Protein AF-A0A916ZDV4-F1 (afdb_monomer)

Mean predicted aligned error: 3.95 Å

Foldseek 3Di:
DCVVVVVVPDDPVQQQDDDPRHGVVVVVVVVVVVVVVVVVVVQVVCVVVVNHDD

Solvent-accessible surface area (backbone atoms only — not comparable to full-atom values): 3233 Å² total; per-residue (Å²): 136,63,66,68,63,57,58,72,72,49,50,78,69,60,31,62,41,71,55,97,90,39,31,42,49,53,55,55,48,53,52,51,52,53,53,52,53,52,48,52,53,52,51,52,52,26,53,78,67,67,73,41,89,128

pLDDT: mean 93.88, std 7.87, range [53.59, 98.5]

InterPro domains:
  IPR034660 DinB/YfiT-like putative metalloenzymes [G3DSA:1.20.120.450] (2-50)
  IPR034660 DinB/YfiT-like putative metalloenzymes [SSF109854] (4-53)

Sequence (54 aa):
MRIREKLITMSDQDLQNELDGITIYQWVSDLVYHAVYHTGQIIFIRKLQGSWPA

Radius of gyration: 16.07 Å; Cα contacts (8 Å, |Δi|>4): 19; chains: 1; bounding box: 34×22×41 Å

Organism: NCBI:txid1652958

Structure (mmCIF, N/CA/C/O backbone):
data_AF-A0A916ZDV4-F1
#
_entry.id   AF-A0A916ZDV4-F1
#
loop_
_atom_site.group_PDB
_atom_site.id
_atom_site.type_symbol
_atom_site.label_atom_id
_atom_site.label_alt_id
_atom_site.label_comp_id
_atom_site.label_asym_id
_atom_site.label_entity_id
_atom_site.label_seq_id
_atom_site.pdbx_PDB_ins_code
_atom_site.Cartn_x
_atom_site.Cartn_y
_atom_site.Cartn_z
_atom_site.occupancy
_atom_site.B_iso_or_equiv
_atom_site.auth_seq_id
_atom_site.auth_comp_id
_atom_site.auth_asym_id
_atom_site.auth_atom_id
_atom_site.pdbx_PDB_model_num
ATOM 1 N N . MET A 1 1 ? -15.827 12.540 -3.753 1.00 53.59 1 MET A N 1
ATOM 2 C CA . MET A 1 1 ? -15.625 11.551 -2.671 1.00 53.59 1 MET A CA 1
ATOM 3 C C . MET A 1 1 ? -14.187 11.688 -2.170 1.00 53.59 1 MET A C 1
ATOM 5 O O . MET A 1 1 ? -13.279 11.592 -2.983 1.00 53.59 1 MET A O 1
ATOM 9 N N . ARG A 1 2 ? -13.964 12.024 -0.891 1.00 81.31 2 ARG A N 1
ATOM 10 C CA . ARG A 1 2 ? -12.639 12.348 -0.314 1.00 81.31 2 ARG A CA 1
ATOM 11 C C . ARG A 1 2 ? -12.190 11.243 0.658 1.00 81.31 2 ARG A C 1
ATOM 13 O O . ARG A 1 2 ? -12.102 11.465 1.859 1.00 81.31 2 ARG A O 1
ATOM 20 N N . ILE A 1 3 ? -11.939 10.034 0.142 1.00 86.19 3 ILE A N 1
ATOM 21 C CA . ILE A 1 3 ? -11.583 8.857 0.968 1.00 86.19 3 ILE A CA 1
ATOM 22 C C . ILE A 1 3 ? -10.362 9.118 1.860 1.00 86.19 3 ILE A C 1
ATOM 24 O O . ILE A 1 3 ? -10.364 8.764 3.033 1.00 86.19 3 ILE A O 1
ATOM 28 N N . ARG A 1 4 ? -9.374 9.857 1.339 1.00 89.75 4 ARG A N 1
ATOM 29 C CA . ARG A 1 4 ? -8.196 10.298 2.091 1.00 89.75 4 ARG A CA 1
ATOM 30 C C . ARG A 1 4 ? -8.564 11.115 3.330 1.00 89.75 4 ARG A C 1
ATOM 32 O O . ARG A 1 4 ? -8.011 10.875 4.392 1.00 89.75 4 ARG A O 1
ATOM 39 N N . GLU A 1 5 ? -9.472 12.079 3.199 1.00 93.44 5 GLU A N 1
ATOM 40 C CA . GLU A 1 5 ? -9.873 12.929 4.329 1.00 93.44 5 GLU A CA 1
ATOM 41 C C . GLU A 1 5 ? -10.594 12.110 5.397 1.00 93.44 5 GLU A C 1
ATOM 43 O O . GLU A 1 5 ? -10.323 12.284 6.578 1.00 93.44 5 GLU A O 1
ATOM 48 N N . LYS A 1 6 ? -11.435 11.155 4.982 1.00 91.69 6 LYS A N 1
ATOM 49 C CA . LYS A 1 6 ? -12.125 10.255 5.908 1.00 91.69 6 LYS A CA 1
ATOM 50 C C . LYS A 1 6 ? -11.143 9.367 6.683 1.00 91.69 6 LYS A C 1
ATOM 52 O O . LYS A 1 6 ? -11.267 9.281 7.900 1.00 91.69 6 LYS A O 1
ATOM 57 N N . LEU A 1 7 ? -10.165 8.770 5.997 1.00 91.38 7 LEU A N 1
ATOM 58 C CA . LEU A 1 7 ? -9.142 7.916 6.614 1.00 91.38 7 LEU A CA 1
ATOM 59 C C . LEU A 1 7 ? -8.251 8.687 7.597 1.00 91.38 7 LEU A C 1
ATOM 61 O O . LEU A 1 7 ? -7.942 8.170 8.659 1.00 91.38 7 LEU A O 1
ATOM 65 N N . ILE A 1 8 ? -7.879 9.933 7.283 1.00 94.25 8 ILE A N 1
ATOM 66 C CA . ILE A 1 8 ? -7.044 10.766 8.172 1.00 94.25 8 ILE A CA 1
ATOM 67 C C . ILE A 1 8 ? -7.748 11.077 9.498 1.00 94.25 8 ILE A C 1
ATOM 69 O O . ILE A 1 8 ? -7.090 11.247 10.518 1.00 94.25 8 ILE A O 1
ATOM 73 N N . THR A 1 9 ? -9.076 11.183 9.486 1.00 95.56 9 THR A N 1
ATOM 74 C CA . THR A 1 9 ? -9.859 11.493 10.691 1.00 95.56 9 THR A CA 1
ATOM 75 C C . THR A 1 9 ? -10.230 10.272 11.532 1.00 95.56 9 THR A C 1
ATOM 77 O O . THR A 1 9 ? -10.826 10.447 12.590 1.00 95.56 9 THR A O 1
ATOM 80 N N . MET A 1 10 ? -9.938 9.054 11.066 1.00 95.69 10 MET A N 1
ATOM 81 C CA . MET A 1 10 ? -10.238 7.826 11.805 1.00 95.69 10 MET A CA 1
ATOM 82 C C . MET A 1 10 ? -9.212 7.599 12.915 1.00 95.69 10 MET A C 1
ATOM 84 O O . MET A 1 10 ? -8.013 7.775 12.709 1.00 95.69 10 MET A O 1
ATOM 88 N N . SER A 1 11 ? -9.691 7.182 14.083 1.00 97.12 11 SER A N 1
ATOM 89 C CA . SER A 1 11 ? -8.845 6.647 15.148 1.00 97.12 11 SER A CA 1
ATOM 90 C C . SER A 1 11 ? -8.464 5.186 14.880 1.00 97.12 11 SER A C 1
ATOM 92 O O . SER A 1 11 ? -9.103 4.498 14.081 1.00 97.12 11 SER A O 1
ATOM 94 N N . ASP A 1 12 ? -7.473 4.671 15.611 1.00 95.00 12 ASP A N 1
ATOM 95 C CA . ASP A 1 12 ? -7.099 3.249 15.548 1.00 95.00 12 ASP A CA 1
ATOM 96 C C . ASP A 1 12 ? -8.259 2.319 15.915 1.00 95.00 12 ASP A C 1
ATOM 98 O O . ASP A 1 12 ? -8.356 1.210 15.392 1.00 95.00 12 ASP A O 1
ATOM 102 N N . GLN A 1 13 ? -9.163 2.773 16.786 1.00 96.81 13 GLN A N 1
ATOM 103 C CA . GLN A 1 13 ? -10.349 2.012 1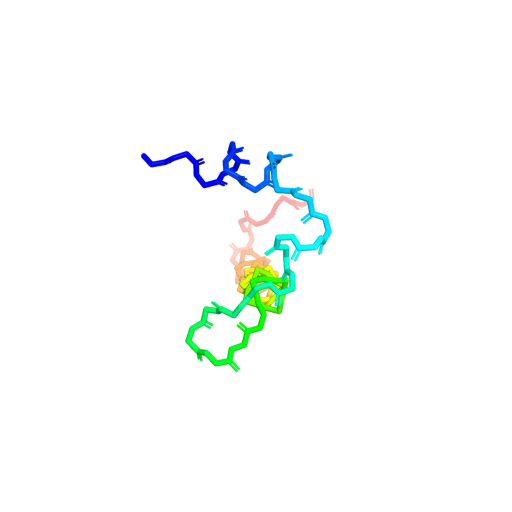7.153 1.00 96.81 13 GLN A CA 1
ATOM 104 C C . GLN A 1 13 ? -11.404 2.031 16.046 1.00 96.81 13 GLN A C 1
ATOM 106 O O . GLN A 1 13 ? -12.026 1.003 15.788 1.00 96.81 13 GLN A O 1
ATOM 111 N N . ASP A 1 14 ? -11.549 3.148 15.326 1.00 96.38 14 ASP A N 1
ATOM 112 C CA . ASP A 1 14 ? -12.414 3.199 14.143 1.00 96.38 14 ASP A CA 1
ATOM 113 C C . ASP A 1 14 ? -11.943 2.223 13.061 1.00 96.38 14 ASP A C 1
ATOM 115 O O . ASP A 1 14 ? -12.768 1.617 12.379 1.00 96.38 14 ASP A O 1
ATOM 119 N N . LEU A 1 15 ? -10.625 2.039 12.929 1.00 95.94 15 LEU A N 1
ATOM 120 C CA . LEU A 1 15 ? -10.018 1.092 11.994 1.00 95.94 15 LEU A CA 1
ATOM 121 C 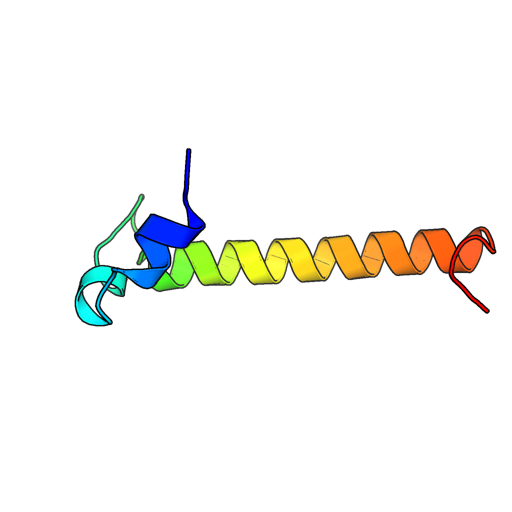C . LEU A 1 15 ? -10.310 -0.380 12.333 1.00 95.94 15 LEU A C 1
ATOM 123 O O . LEU A 1 15 ? -10.218 -1.223 11.439 1.00 95.94 15 LEU A O 1
ATOM 127 N N . GLN A 1 16 ? -10.682 -0.690 13.582 1.00 97.50 16 GLN A N 1
ATOM 128 C CA . GLN A 1 16 ? -11.098 -2.037 13.995 1.00 97.50 16 GLN A CA 1
ATOM 129 C C . GLN A 1 16 ? -12.562 -2.347 13.665 1.00 97.50 16 GLN A C 1
ATOM 131 O O . GLN A 1 16 ? -12.957 -3.507 13.745 1.00 97.50 16 GLN A O 1
ATOM 136 N N . ASN A 1 17 ? -13.371 -1.348 13.291 1.00 96.81 17 ASN A N 1
ATOM 137 C CA . ASN A 1 17 ? -14.743 -1.604 12.858 1.00 96.81 17 ASN A CA 1
ATOM 138 C C . ASN A 1 17 ? -14.753 -2.478 11.599 1.00 96.81 17 ASN A C 1
ATOM 140 O O . ASN A 1 17 ? -13.855 -2.388 10.758 1.00 96.81 17 ASN A O 1
ATOM 144 N N . GLU A 1 18 ? -15.789 -3.299 11.460 1.00 96.06 18 GLU A N 1
ATOM 145 C CA . GLU A 1 18 ? -15.932 -4.199 10.322 1.00 96.06 18 GLU A CA 1
ATOM 146 C C . GLU A 1 18 ? -16.597 -3.515 9.122 1.00 96.06 18 GLU A C 1
ATOM 148 O O . GLU A 1 18 ? -17.555 -2.749 9.249 1.00 96.06 18 GLU A O 1
ATOM 153 N N . LEU A 1 19 ? -16.091 -3.847 7.940 1.00 90.06 19 LEU A N 1
ATOM 154 C CA . LEU A 1 19 ? -16.680 -3.603 6.635 1.00 90.06 19 LEU A CA 1
ATOM 155 C C . LEU A 1 19 ? -16.681 -4.945 5.895 1.00 90.06 19 LEU A C 1
ATOM 157 O O . LEU A 1 19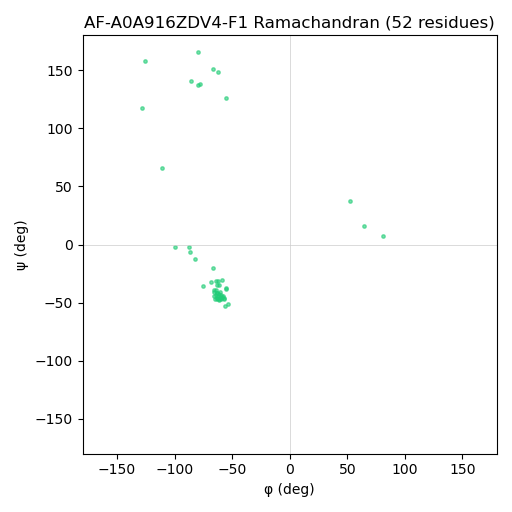 ? -15.622 -5.523 5.664 1.00 90.0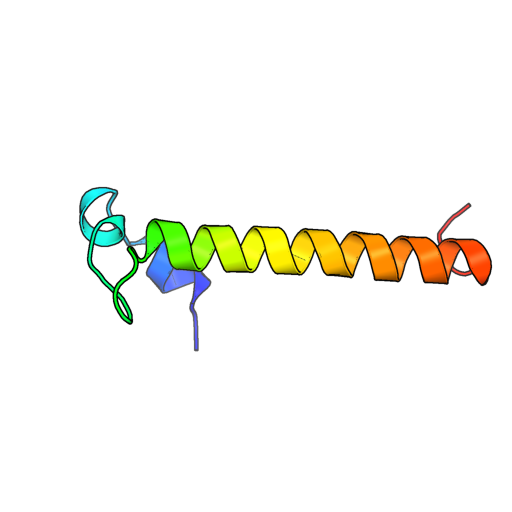6 19 LEU A O 1
ATOM 161 N N . ASP A 1 20 ? -17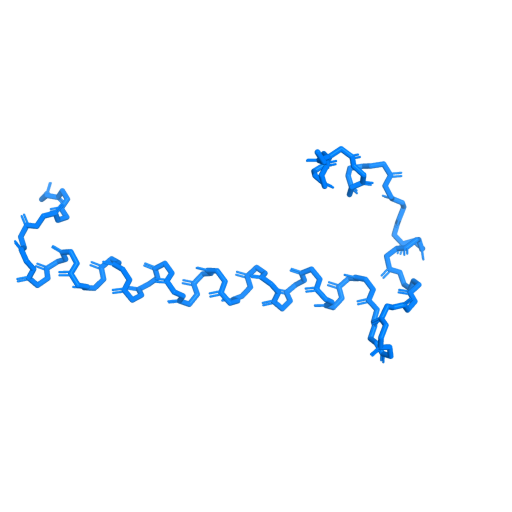.864 -5.460 5.561 1.00 90.06 20 ASP A N 1
ATOM 162 C CA . ASP A 1 20 ? -18.037 -6.738 4.852 1.00 90.06 20 ASP A CA 1
ATOM 163 C C . ASP A 1 20 ? -17.309 -7.936 5.504 1.00 90.06 20 ASP A C 1
ATOM 165 O O . ASP A 1 20 ? -16.785 -8.820 4.828 1.00 90.06 20 ASP A O 1
ATOM 169 N N . GLY A 1 21 ? -17.291 -7.979 6.841 1.00 93.69 21 GLY A N 1
ATOM 170 C CA . GLY A 1 21 ? -16.729 -9.091 7.616 1.00 93.69 21 GLY A CA 1
ATOM 171 C C . GLY A 1 21 ? -15.205 -9.070 7.787 1.00 93.69 21 GLY A C 1
ATOM 172 O O . GLY A 1 21 ? -14.650 -10.028 8.320 1.00 93.69 21 GLY A O 1
ATOM 173 N N . ILE A 1 22 ? -14.527 -7.997 7.367 1.00 96.50 22 ILE A N 1
ATOM 174 C CA . ILE A 1 22 ? -13.120 -7.719 7.697 1.00 96.50 22 ILE A CA 1
ATOM 175 C C . ILE A 1 22 ? -12.986 -6.329 8.314 1.00 96.50 22 ILE A C 1
ATOM 177 O O . ILE A 1 22 ? -13.840 -5.470 8.114 1.00 96.50 22 ILE A O 1
ATOM 181 N N . THR A 1 23 ? -11.915 -6.070 9.063 1.00 97.75 23 THR A N 1
ATOM 182 C CA . THR A 1 23 ? -11.704 -4.730 9.628 1.00 97.75 23 THR A CA 1
ATOM 183 C C . THR A 1 23 ? -11.432 -3.711 8.522 1.00 97.75 23 THR A C 1
ATOM 185 O O . THR A 1 23 ? -10.845 -4.035 7.486 1.00 97.75 23 THR A O 1
ATOM 188 N N . ILE A 1 24 ? -11.803 -2.449 8.745 1.00 95.75 24 ILE A N 1
ATOM 189 C CA . ILE A 1 24 ? -11.450 -1.349 7.834 1.00 95.75 24 ILE A CA 1
ATOM 190 C C . ILE A 1 24 ? -9.930 -1.294 7.637 1.00 95.75 24 ILE A C 1
ATOM 192 O O . ILE A 1 24 ? -9.464 -1.076 6.517 1.00 95.75 24 ILE A O 1
ATOM 196 N N . TYR A 1 25 ? -9.152 -1.545 8.696 1.00 95.75 25 TYR A N 1
ATOM 197 C CA . TYR A 1 25 ? -7.699 -1.681 8.606 1.00 95.75 25 TYR A CA 1
ATOM 198 C C . TYR A 1 25 ? -7.278 -2.725 7.567 1.00 95.75 25 TYR A C 1
ATOM 200 O O . TYR A 1 25 ? -6.451 -2.437 6.697 1.00 95.75 25 TYR A O 1
ATOM 208 N N . GLN A 1 26 ? -7.849 -3.927 7.646 1.00 96.88 26 GLN A N 1
ATOM 209 C CA . GLN A 1 26 ? -7.520 -5.020 6.741 1.00 96.88 26 GLN A CA 1
ATOM 210 C C . GLN A 1 26 ? -7.941 -4.691 5.309 1.00 96.88 26 GLN A C 1
ATOM 212 O O . GLN A 1 26 ? -7.128 -4.808 4.399 1.00 96.88 26 GLN A O 1
ATOM 217 N N . TRP A 1 27 ? -9.147 -4.153 5.121 1.00 95.88 27 TRP A N 1
ATOM 218 C CA . TRP A 1 27 ? -9.638 -3.737 3.808 1.00 95.88 27 TRP A CA 1
ATOM 219 C C . TRP A 1 27 ? -8.720 -2.703 3.133 1.00 95.88 27 TRP A C 1
ATOM 221 O O . TRP A 1 27 ? -8.360 -2.845 1.962 1.00 95.88 27 TRP A O 1
ATOM 231 N N . VAL A 1 28 ? -8.291 -1.668 3.870 1.00 94.62 28 VAL A N 1
ATOM 232 C CA . VAL A 1 28 ? -7.368 -0.644 3.345 1.00 94.62 28 VAL A CA 1
ATOM 233 C C . VAL A 1 28 ? -6.000 -1.251 3.041 1.00 94.62 28 VAL A C 1
ATOM 235 O O . VAL A 1 28 ? -5.405 -0.930 2.011 1.00 94.62 28 VAL A O 1
ATOM 238 N N . S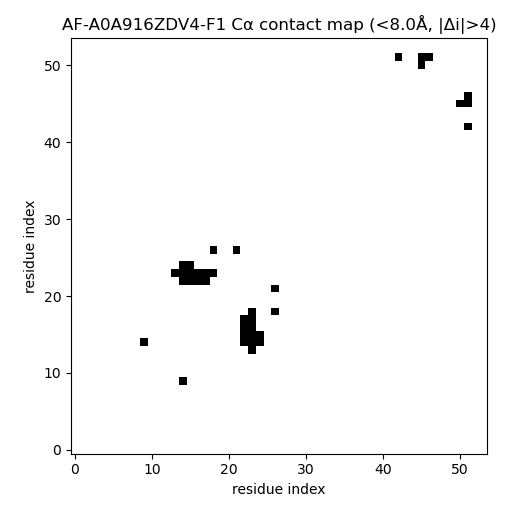ER A 1 29 ? -5.507 -2.130 3.913 1.00 95.88 29 SER A N 1
ATOM 239 C CA . SER A 1 29 ? -4.220 -2.807 3.734 1.00 95.88 29 SER A CA 1
ATOM 240 C C . SER A 1 29 ? -4.221 -3.666 2.470 1.00 95.88 29 SER A C 1
ATOM 242 O O . SER A 1 29 ? -3.325 -3.530 1.636 1.00 95.88 29 SER A O 1
ATOM 244 N N . ASP A 1 30 ? -5.265 -4.469 2.268 1.00 96.25 30 ASP A N 1
ATOM 245 C CA . ASP A 1 30 ? -5.436 -5.316 1.086 1.00 96.25 30 ASP A CA 1
ATOM 246 C C . ASP A 1 30 ? -5.489 -4.482 -0.200 1.00 96.25 30 ASP A C 1
ATOM 248 O O . ASP A 1 30 ? -4.837 -4.817 -1.194 1.00 96.25 30 ASP A O 1
ATOM 252 N N . LEU A 1 31 ? -6.180 -3.337 -0.173 1.00 95.06 31 LEU A N 1
ATOM 253 C CA . LEU A 1 31 ? -6.216 -2.406 -1.300 1.00 95.06 31 LEU A CA 1
ATOM 254 C C . LEU A 1 31 ? -4.828 -1.825 -1.620 1.00 95.06 31 LEU A C 1
ATOM 256 O O . LEU A 1 31 ? -4.457 -1.720 -2.793 1.00 95.06 31 LEU A O 1
ATOM 260 N N . VAL A 1 32 ? -4.045 -1.463 -0.598 1.00 96.19 32 VAL A N 1
ATOM 261 C CA . VAL A 1 32 ? -2.666 -0.978 -0.776 1.00 96.19 32 VAL A CA 1
ATOM 262 C C . VAL A 1 32 ? -1.787 -2.072 -1.379 1.00 96.19 32 VAL A C 1
ATOM 264 O O . VAL A 1 32 ? -1.079 -1.810 -2.354 1.00 96.19 32 VAL A O 1
ATOM 267 N N . TYR A 1 33 ? -1.854 -3.303 -0.866 1.00 98.19 33 TYR A N 1
ATOM 268 C CA . TYR A 1 33 ? -1.087 -4.427 -1.409 1.00 98.19 33 TYR A CA 1
ATOM 269 C C . TYR A 1 33 ? -1.452 -4.725 -2.864 1.00 98.19 33 TYR A C 1
ATOM 271 O O . TYR A 1 33 ? -0.563 -4.904 -3.700 1.00 98.19 33 TYR A O 1
ATOM 279 N N . HIS A 1 34 ? -2.743 -4.702 -3.193 1.00 97.81 34 HIS A N 1
ATOM 280 C CA . HIS A 1 34 ? -3.229 -4.854 -4.560 1.00 97.81 34 HIS A CA 1
ATOM 281 C C . HIS A 1 34 ? -2.683 -3.758 -5.492 1.00 97.81 34 HIS A C 1
ATOM 283 O O . HIS A 1 34 ? -2.178 -4.050 -6.581 1.00 97.81 34 HIS A O 1
ATOM 289 N N . ALA A 1 35 ? -2.715 -2.496 -5.055 1.00 98.00 35 ALA A N 1
ATOM 290 C CA . ALA A 1 35 ? -2.178 -1.378 -5.827 1.00 98.00 35 ALA A CA 1
ATOM 291 C C . ALA A 1 35 ? -0.662 -1.506 -6.055 1.00 98.00 35 ALA A C 1
ATOM 293 O O . ALA A 1 35 ? -0.183 -1.261 -7.165 1.00 98.00 35 ALA A O 1
ATOM 294 N N . VAL A 1 36 ? 0.100 -1.928 -5.041 1.00 98.50 36 VAL A N 1
ATOM 295 C CA . VAL A 1 36 ? 1.548 -2.174 -5.158 1.00 98.50 36 VAL A CA 1
ATOM 296 C C . VAL A 1 36 ? 1.835 -3.318 -6.132 1.00 98.50 36 VAL A C 1
ATOM 298 O O . VAL A 1 36 ? 2.706 -3.174 -6.993 1.00 98.50 36 VAL A O 1
ATOM 301 N N . TYR A 1 37 ? 1.079 -4.417 -6.059 1.00 98.44 37 TYR A N 1
ATOM 302 C CA . TYR A 1 37 ? 1.206 -5.547 -6.981 1.00 98.44 37 TYR A CA 1
ATOM 303 C C . TYR A 1 37 ? 1.036 -5.106 -8.441 1.00 98.44 37 TYR A C 1
ATOM 305 O O . TYR A 1 37 ? 1.923 -5.325 -9.273 1.00 98.44 37 TYR A O 1
ATOM 313 N N . HIS A 1 38 ? -0.058 -4.404 -8.749 1.00 98.50 38 HIS A N 1
ATOM 314 C CA . HIS A 1 38 ? -0.303 -3.911 -10.105 1.00 98.50 38 HIS A CA 1
ATOM 315 C C . HIS A 1 38 ? 0.679 -2.817 -10.528 1.00 98.50 38 HIS A C 1
ATOM 317 O O . HIS A 1 38 ? 1.074 -2.766 -11.692 1.00 98.50 38 HIS A O 1
ATOM 323 N N . THR A 1 39 ? 1.156 -1.989 -9.597 1.00 98.50 39 THR A N 1
ATOM 324 C CA . THR A 1 39 ? 2.233 -1.029 -9.880 1.00 98.50 39 THR A CA 1
ATOM 325 C C . THR A 1 39 ? 3.499 -1.754 -10.335 1.00 98.50 39 THR A C 1
ATOM 327 O O . THR A 1 39 ? 4.103 -1.362 -11.333 1.00 98.50 39 THR A O 1
ATOM 330 N N . GLY A 1 40 ? 3.871 -2.854 -9.673 1.00 97.81 40 GLY A N 1
ATOM 331 C CA . GLY A 1 40 ? 4.990 -3.701 -10.089 1.00 97.81 40 GLY A CA 1
ATOM 332 C C . GLY A 1 40 ? 4.820 -4.255 -11.506 1.00 97.81 40 GLY A C 1
ATOM 333 O O . GLY A 1 40 ? 5.749 -4.175 -12.312 1.00 97.81 40 GLY A O 1
ATOM 334 N N . GLN A 1 41 ? 3.622 -4.739 -11.847 1.00 98.44 41 GLN A N 1
ATOM 335 C CA . GLN A 1 41 ? 3.309 -5.218 -13.200 1.00 98.44 41 GLN A CA 1
ATOM 336 C C . GLN A 1 41 ? 3.420 -4.107 -14.255 1.00 98.44 41 GLN A C 1
ATOM 338 O O . GLN A 1 41 ? 4.023 -4.317 -15.307 1.00 98.44 41 GLN A O 1
ATOM 343 N N . ILE A 1 42 ? 2.896 -2.912 -13.967 1.00 98.06 42 ILE A N 1
ATOM 344 C CA . ILE A 1 42 ? 2.990 -1.752 -14.865 1.00 98.06 42 ILE A CA 1
ATOM 345 C C . ILE A 1 42 ? 4.455 -1.371 -15.088 1.00 98.06 42 ILE A C 1
ATOM 347 O O . ILE A 1 42 ? 4.872 -1.173 -16.228 1.00 98.06 42 ILE A O 1
ATOM 351 N N . ILE A 1 43 ? 5.253 -1.297 -14.020 1.00 97.69 43 ILE A N 1
ATOM 352 C CA . ILE A 1 43 ? 6.689 -1.006 -14.119 1.00 97.69 43 ILE A CA 1
ATOM 353 C C . ILE A 1 43 ? 7.386 -2.060 -14.980 1.00 97.69 43 ILE A C 1
ATOM 355 O O . ILE A 1 43 ? 8.176 -1.707 -15.853 1.00 97.69 43 ILE A O 1
ATOM 359 N N . PHE A 1 44 ? 7.089 -3.343 -14.767 1.00 97.94 44 PHE A N 1
ATOM 360 C CA . PHE A 1 44 ? 7.681 -4.428 -15.543 1.00 97.94 44 PHE A CA 1
ATOM 361 C C . PHE A 1 44 ? 7.376 -4.296 -17.041 1.00 97.94 44 PHE A C 1
ATOM 363 O O . PHE A 1 44 ? 8.294 -4.332 -17.859 1.00 97.94 44 PHE A O 1
ATOM 370 N N . ILE A 1 45 ? 6.116 -4.040 -17.403 1.00 98.00 45 ILE A N 1
ATOM 371 C CA . ILE A 1 45 ? 5.711 -3.804 -18.796 1.00 98.00 45 ILE A CA 1
ATOM 372 C C . ILE A 1 45 ? 6.434 -2.582 -19.375 1.00 98.00 45 ILE A C 1
ATOM 374 O O . ILE A 1 45 ? 6.978 -2.653 -20.476 1.00 98.00 45 IL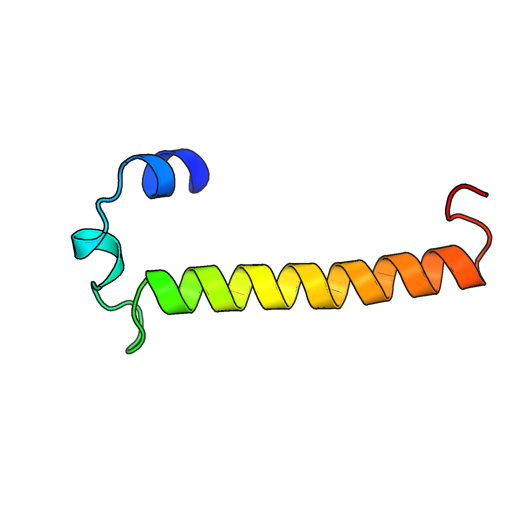E A O 1
ATOM 378 N N . ARG A 1 46 ? 6.508 -1.475 -18.627 1.00 97.81 46 ARG A N 1
ATOM 379 C CA . ARG A 1 46 ? 7.205 -0.261 -19.081 1.00 97.81 46 ARG A CA 1
ATOM 380 C C . ARG A 1 46 ? 8.701 -0.486 -19.293 1.00 97.81 46 ARG A C 1
ATOM 382 O O . ARG A 1 46 ? 9.263 0.084 -20.224 1.00 97.81 46 ARG A O 1
ATOM 389 N N . LYS A 1 47 ? 9.340 -1.335 -18.481 1.00 97.31 47 LYS A N 1
ATOM 390 C CA . LYS A 1 47 ? 10.736 -1.753 -18.691 1.00 97.31 47 LYS A CA 1
ATOM 391 C C . LYS A 1 47 ? 10.891 -2.555 -19.982 1.00 97.31 47 LYS A C 1
ATOM 393 O O . LYS A 1 47 ? 11.772 -2.238 -20.772 1.00 97.31 47 LYS A O 1
ATOM 398 N N . LEU A 1 48 ? 10.014 -3.531 -20.232 1.00 97.31 48 LEU A N 1
ATOM 399 C CA . LEU A 1 48 ? 10.030 -4.315 -21.476 1.00 97.31 48 LEU A CA 1
ATOM 400 C C . LEU A 1 48 ? 9.790 -3.452 -22.726 1.00 97.31 48 LEU A C 1
ATOM 402 O O . LEU A 1 48 ? 10.328 -3.746 -23.787 1.00 97.31 48 LEU A O 1
ATOM 406 N N . GLN A 1 49 ? 9.007 -2.380 -22.601 1.00 97.31 49 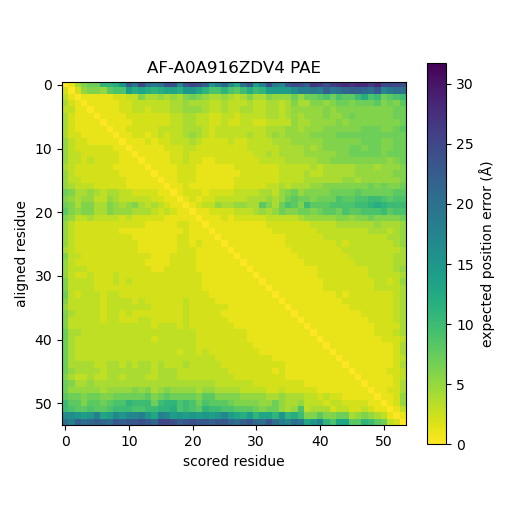GLN A N 1
ATOM 407 C CA . GLN A 1 49 ? 8.698 -1.448 -23.690 1.00 97.31 49 GLN A CA 1
ATOM 408 C C . GLN A 1 49 ? 9.709 -0.300 -23.846 1.00 97.31 49 GLN A C 1
ATOM 410 O O . GLN A 1 49 ? 9.527 0.543 -24.721 1.00 97.31 49 GLN A O 1
ATOM 415 N N . GLY A 1 50 ? 10.729 -0.203 -22.985 1.00 95.56 50 GLY A N 1
ATOM 416 C CA . GLY A 1 50 ? 11.667 0.929 -22.982 1.00 95.56 50 GLY A CA 1
ATOM 417 C C . GLY A 1 50 ? 11.035 2.284 -22.622 1.00 95.56 50 GLY A C 1
ATOM 418 O O . GLY A 1 50 ? 11.630 3.325 -22.873 1.00 95.56 50 GLY A O 1
ATOM 419 N N . SER A 1 51 ? 9.826 2.290 -22.049 1.00 94.56 51 SER A N 1
ATOM 420 C CA . SER A 1 51 ? 9.076 3.496 -21.663 1.00 94.56 51 SER A CA 1
ATOM 421 C C . SER A 1 51 ? 9.189 3.823 -20.170 1.00 94.56 51 SER A C 1
ATOM 423 O O . SER A 1 51 ? 8.607 4.802 -19.688 1.00 94.56 51 SER A O 1
ATOM 425 N N . TRP A 1 52 ? 9.897 2.987 -19.407 1.00 91.81 52 TRP A N 1
ATOM 426 C CA . TRP A 1 52 ? 10.344 3.302 -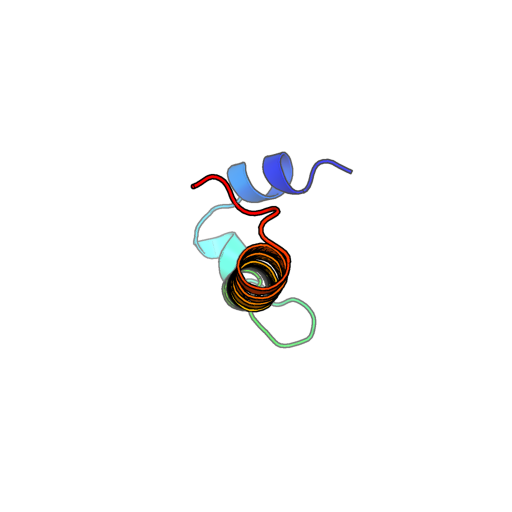18.054 1.00 91.81 52 TRP A CA 1
ATOM 427 C C . TRP A 1 52 ? 11.602 4.179 -18.130 1.00 91.81 52 TRP A C 1
ATOM 429 O O . TRP A 1 52 ? 12.452 3.877 -18.966 1.00 91.81 52 TRP A O 1
ATOM 439 N N . PRO A 1 53 ? 11.741 5.241 -17.307 1.00 83.94 53 PRO A N 1
ATOM 440 C CA . PRO A 1 53 ? 12.926 6.095 -17.351 1.00 83.94 53 PRO A CA 1
ATOM 441 C C . PRO A 1 53 ? 14.192 5.251 -17.172 1.00 83.94 53 PRO A C 1
ATOM 443 O O . PRO A 1 53 ? 14.267 4.463 -16.223 1.00 83.94 53 PRO A O 1
ATOM 446 N N . ALA A 1 54 ? 15.118 5.386 -18.124 1.00 63.41 54 ALA A N 1
ATOM 447 C CA . ALA A 1 54 ? 16.460 4.819 -18.044 1.00 63.41 54 ALA A CA 1
ATOM 448 C C . ALA A 1 54 ? 17.268 5.489 -16.927 1.00 63.41 54 ALA A C 1
ATOM 450 O O . ALA A 1 54 ? 17.061 6.706 -16.705 1.00 63.41 54 ALA A O 1
#

Secondary structure (DSSP, 8-state):
--HHHHHHT--TTGGGSEETTEEHHHHHHHHHHHHHHHHHHHHHHHHHTT-S--